Protein AF-A0A1I6D5Y3-F1 (afdb_monomer_lite)

Radius of gyration: 14.04 Å; chains: 1; bounding box: 33×27×38 Å

Organism: NCBI:txid871652

Structure (mmCIF, N/CA/C/O backbone):
data_AF-A0A1I6D5Y3-F1
#
_entry.id   AF-A0A1I6D5Y3-F1
#
loop_
_atom_site.group_PDB
_atom_site.id
_atom_site.type_symbol
_atom_site.label_atom_id
_atom_site.label_alt_id
_atom_site.label_comp_id
_atom_site.label_asym_id
_atom_site.label_entity_id
_atom_site.label_seq_id
_atom_site.pdbx_PDB_ins_code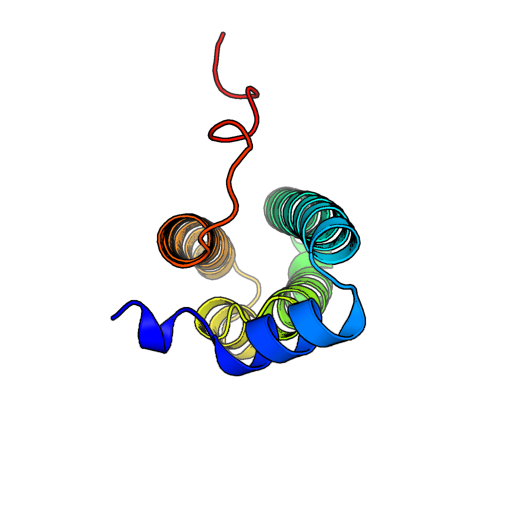
_atom_site.Cartn_x
_atom_site.Cartn_y
_atom_site.Cartn_z
_atom_site.occupancy
_atom_site.B_iso_or_equiv
_atom_site.auth_seq_id
_atom_site.auth_comp_id
_atom_site.auth_asym_id
_atom_site.auth_atom_id
_atom_site.pdbx_PDB_model_num
ATOM 1 N N . MET A 1 1 ? -7.397 -16.646 5.144 1.00 49.47 1 MET A N 1
ATOM 2 C CA . MET A 1 1 ? -6.821 -16.017 3.936 1.00 49.47 1 MET A CA 1
ATOM 3 C C . MET A 1 1 ? -6.802 -14.490 4.037 1.00 49.47 1 MET A C 1
ATOM 5 O O . MET A 1 1 ? -5.858 -13.912 3.537 1.00 49.47 1 MET A O 1
ATOM 9 N N . ALA A 1 2 ? -7.769 -13.814 4.685 1.00 55.78 2 ALA A N 1
ATOM 10 C CA . ALA A 1 2 ? -7.643 -12.368 4.957 1.00 55.78 2 ALA A CA 1
ATOM 11 C C . ALA A 1 2 ? -6.588 -12.054 6.041 1.00 55.78 2 ALA A C 1
ATOM 13 O O . ALA A 1 2 ? -5.907 -11.041 5.947 1.00 55.78 2 ALA A O 1
ATOM 14 N N . ASP A 1 3 ? -6.404 -12.963 7.006 1.00 57.94 3 ASP A N 1
ATOM 15 C CA . ASP A 1 3 ? -5.417 -12.826 8.094 1.00 57.94 3 ASP A CA 1
ATOM 16 C C . ASP A 1 3 ? -3.949 -12.866 7.624 1.00 57.94 3 ASP A C 1
ATOM 18 O O . ASP A 1 3 ? -3.052 -12.558 8.395 1.00 57.94 3 ASP A O 1
ATOM 22 N N . GLU A 1 4 ? -3.695 -13.267 6.373 1.00 71.94 4 GLU A N 1
ATOM 23 C CA . GLU A 1 4 ? -2.347 -13.317 5.777 1.00 71.94 4 GLU A CA 1
ATOM 24 C C . GLU A 1 4 ? -2.023 -12.043 4.978 1.00 71.94 4 GLU A C 1
ATOM 26 O O . GLU A 1 4 ? -0.864 -11.640 4.872 1.00 71.94 4 GLU A O 1
ATOM 31 N N . LEU A 1 5 ? -3.060 -11.392 4.437 1.00 80.06 5 LEU A N 1
ATOM 32 C CA . LEU A 1 5 ? -2.946 -10.171 3.635 1.00 80.06 5 LEU A CA 1
ATOM 33 C C . LEU A 1 5 ? -2.790 -8.916 4.497 1.00 80.06 5 LEU A C 1
ATOM 35 O O . LEU A 1 5 ? -2.201 -7.935 4.037 1.00 80.06 5 LEU A O 1
ATOM 39 N N . ILE A 1 6 ? -3.358 -8.949 5.707 1.00 87.94 6 ILE A N 1
ATOM 40 C CA . ILE A 1 6 ? -3.494 -7.787 6.577 1.00 87.94 6 ILE A CA 1
ATOM 41 C C . ILE A 1 6 ? -3.024 -8.108 7.997 1.00 87.94 6 ILE A C 1
ATOM 43 O O . ILE A 1 6 ? -3.543 -9.008 8.657 1.00 87.94 6 ILE A O 1
ATOM 47 N N . ASP A 1 7 ? -2.110 -7.286 8.497 1.00 90.81 7 ASP A N 1
ATOM 48 C CA . ASP A 1 7 ? -1.755 -7.164 9.901 1.00 90.81 7 ASP A CA 1
ATOM 49 C C . ASP A 1 7 ? -2.787 -6.288 10.631 1.00 90.81 7 ASP A C 1
ATOM 51 O O . ASP A 1 7 ? -2.682 -5.061 10.734 1.00 90.81 7 ASP A O 1
ATOM 55 N N . TRP A 1 8 ? -3.824 -6.948 11.143 1.00 88.81 8 TRP A N 1
ATOM 56 C CA . TRP A 1 8 ? -4.885 -6.304 11.914 1.00 88.81 8 TRP A CA 1
ATOM 57 C C . TRP A 1 8 ? -4.419 -5.766 13.270 1.00 88.81 8 TRP A C 1
ATOM 59 O O . TRP A 1 8 ? -5.058 -4.858 13.803 1.00 88.81 8 TRP A O 1
ATOM 69 N N . ALA A 1 9 ? -3.321 -6.290 13.826 1.00 89.56 9 ALA A N 1
ATOM 70 C CA . ALA A 1 9 ? -2.753 -5.754 15.058 1.00 89.56 9 ALA A CA 1
ATOM 71 C C . ALA A 1 9 ? -2.178 -4.358 14.799 1.00 89.56 9 ALA A C 1
ATOM 73 O O . ALA A 1 9 ? -2.492 -3.423 15.536 1.00 89.56 9 ALA A O 1
ATOM 74 N N . ARG A 1 10 ? -1.456 -4.179 13.684 1.00 90.81 10 ARG A N 1
ATOM 75 C CA . ARG A 1 10 ? -0.949 -2.863 13.277 1.00 90.81 10 ARG A CA 1
ATOM 76 C C . ARG A 1 10 ? -2.067 -1.849 13.024 1.00 90.81 10 ARG A C 1
ATOM 78 O O . ARG A 1 10 ? -1.950 -0.682 13.394 1.00 90.81 10 ARG A O 1
ATOM 85 N N . ILE A 1 11 ? -3.171 -2.289 12.424 1.00 88.88 11 ILE A N 1
ATOM 86 C CA . ILE A 1 11 ? -4.349 -1.437 12.209 1.00 88.88 11 ILE A CA 1
ATOM 87 C C . ILE A 1 11 ? -4.990 -1.020 13.537 1.00 88.88 11 ILE A C 1
ATOM 89 O O . ILE A 1 11 ? -5.406 0.131 13.681 1.00 88.88 11 ILE A O 1
ATOM 93 N N . ALA A 1 12 ? -5.067 -1.929 14.512 1.00 88.38 12 ALA A N 1
ATOM 94 C CA . ALA A 1 12 ? -5.586 -1.609 15.838 1.00 88.38 12 ALA A CA 1
ATOM 95 C C . ALA A 1 12 ? -4.716 -0.559 16.549 1.00 88.38 12 ALA A C 1
ATOM 97 O O . ALA A 1 12 ? -5.268 0.395 17.094 1.00 88.38 12 ALA A O 1
ATOM 98 N N . GLU A 1 13 ? -3.387 -0.682 16.469 1.00 90.50 13 GLU A N 1
ATOM 99 C CA . GLU A 1 13 ? -2.443 0.320 16.990 1.00 90.50 13 GLU A CA 1
ATOM 100 C C . GLU A 1 13 ? -2.656 1.689 16.335 1.00 90.50 13 GLU A C 1
ATOM 102 O O . GLU A 1 13 ? -2.812 2.689 17.030 1.00 90.50 13 GLU A O 1
ATOM 107 N N . LEU A 1 14 ? -2.747 1.745 15.000 1.00 89.12 14 LEU A N 1
ATOM 108 C CA . LEU A 1 14 ? -3.031 2.992 14.282 1.00 89.12 14 LEU A CA 1
ATOM 109 C C . LEU A 1 14 ? -4.365 3.615 14.715 1.00 89.12 14 LEU A C 1
ATOM 111 O O . LEU A 1 14 ? -4.471 4.830 14.875 1.00 89.12 14 LEU A O 1
ATOM 115 N N . ARG A 1 15 ? -5.406 2.802 14.912 1.00 89.38 15 ARG A N 1
ATOM 116 C CA . ARG A 1 15 ? -6.706 3.306 15.370 1.00 89.38 15 ARG A CA 1
ATOM 117 C C . ARG A 1 15 ? -6.639 3.846 16.800 1.00 89.38 15 ARG A C 1
ATOM 119 O O . ARG A 1 15 ? -7.329 4.816 17.104 1.00 89.38 15 ARG A O 1
ATOM 126 N N . GLU A 1 16 ? -5.823 3.246 17.662 1.00 91.12 16 GLU A N 1
ATOM 127 C CA . GLU A 1 16 ? -5.579 3.732 19.023 1.00 91.12 16 GLU A CA 1
ATOM 128 C C . GLU A 1 16 ? -4.786 5.049 19.024 1.00 91.12 16 GLU A C 1
ATOM 130 O O . GLU A 1 16 ? -5.151 5.980 19.740 1.00 91.12 16 GLU A O 1
ATOM 135 N N . GLU A 1 17 ? -3.757 5.162 18.180 1.00 91.19 17 GLU A N 1
ATOM 136 C CA . GLU A 1 17 ? -2.901 6.351 18.074 1.00 91.19 17 GLU A CA 1
ATOM 137 C C . GLU A 1 17 ? -3.653 7.587 17.558 1.00 91.19 17 GLU A C 1
ATOM 139 O O . GLU A 1 17 ? -3.460 8.694 18.068 1.00 91.19 17 GLU A O 1
ATOM 144 N N . PHE A 1 18 ? -4.510 7.414 16.548 1.00 88.75 18 PHE A N 1
ATOM 145 C CA . PHE A 1 18 ? -5.166 8.527 15.852 1.00 88.75 18 PHE A CA 1
ATOM 146 C C . PHE A 1 18 ? -6.637 8.729 16.246 1.00 88.75 18 PHE A C 1
ATOM 148 O O . PHE A 1 18 ? -7.239 9.741 15.874 1.00 88.75 18 PHE A O 1
ATOM 155 N N . GLY A 1 19 ? -7.225 7.800 17.007 1.00 88.06 19 GLY A N 1
ATOM 156 C CA . GLY A 1 19 ? -8.662 7.773 17.277 1.00 88.06 19 GLY A CA 1
ATOM 157 C C . GLY A 1 19 ? -9.487 7.504 16.013 1.00 88.06 19 GLY A C 1
ATOM 158 O O . GLY A 1 19 ? -8.966 7.422 14.907 1.00 88.06 19 GLY A O 1
ATOM 159 N N . GLU A 1 20 ? -10.804 7.360 16.153 1.00 82.12 20 GLU A N 1
ATOM 160 C CA . GLU A 1 20 ? -11.676 6.945 15.043 1.00 82.12 20 GLU A CA 1
ATOM 161 C C . GLU A 1 20 ? -11.708 7.944 13.872 1.00 82.12 20 GLU A C 1
ATOM 163 O O . GLU A 1 20 ? -11.504 7.553 12.720 1.00 82.12 20 GLU A O 1
ATOM 168 N N . ASP A 1 21 ? -11.878 9.235 14.169 1.00 81.44 21 ASP A N 1
ATOM 169 C CA . ASP A 1 21 ? -11.926 10.290 13.149 1.00 81.44 21 ASP A CA 1
ATOM 170 C C . ASP A 1 21 ? -10.562 10.487 12.467 1.00 81.44 21 ASP A C 1
ATOM 172 O O . ASP A 1 21 ? -10.479 10.603 11.244 1.00 81.44 21 ASP A O 1
ATOM 176 N N . GLY A 1 22 ? -9.475 10.480 13.248 1.00 88.25 22 GLY A N 1
ATOM 177 C CA . GLY A 1 22 ? -8.118 10.632 12.721 1.00 88.25 22 GLY A CA 1
ATOM 178 C C . GLY A 1 22 ? -7.664 9.419 11.911 1.00 88.25 22 GLY A C 1
ATOM 179 O O . GLY A 1 22 ? -6.982 9.576 10.898 1.00 88.25 22 GLY A O 1
ATOM 180 N N . PHE A 1 23 ? -8.093 8.219 12.306 1.00 88.38 23 PHE A N 1
ATOM 181 C CA . PHE A 1 23 ? -7.794 6.979 11.599 1.00 88.38 23 PHE A CA 1
ATOM 182 C C . PHE A 1 23 ? -8.401 6.958 10.190 1.00 88.38 23 PHE A C 1
ATOM 184 O O . PHE A 1 23 ? -7.719 6.612 9.229 1.00 88.38 23 PHE A O 1
ATOM 191 N N . SER A 1 24 ? -9.663 7.369 10.032 1.00 87.31 24 SER A N 1
ATOM 192 C CA . SER A 1 24 ? -10.297 7.410 8.706 1.00 87.31 24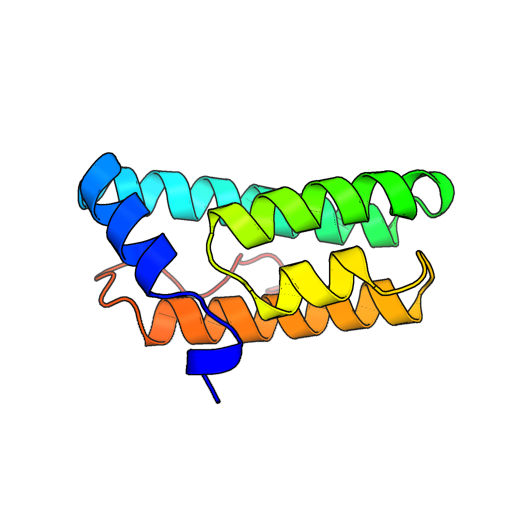 SER A CA 1
ATOM 193 C C . SER A 1 24 ? -9.564 8.360 7.752 1.00 87.31 24 SER A C 1
ATOM 195 O O . SER A 1 24 ? -9.289 8.006 6.604 1.00 87.31 24 SER A O 1
ATOM 197 N N . GLU A 1 25 ? -9.181 9.545 8.232 1.00 88.12 25 GLU A N 1
ATOM 198 C CA . GLU A 1 25 ? -8.473 10.534 7.414 1.00 88.12 25 GLU A CA 1
ATOM 199 C C . GLU A 1 25 ? -7.055 10.083 7.048 1.00 88.12 25 GLU A C 1
ATOM 201 O O . GLU A 1 25 ? -6.653 10.207 5.887 1.00 88.12 25 GLU A O 1
ATOM 206 N N . ILE A 1 26 ? -6.310 9.503 7.996 1.00 89.00 26 ILE A N 1
ATOM 207 C CA . ILE A 1 26 ? -4.949 9.036 7.715 1.00 89.00 26 ILE A CA 1
ATOM 208 C C . ILE A 1 26 ? -4.956 7.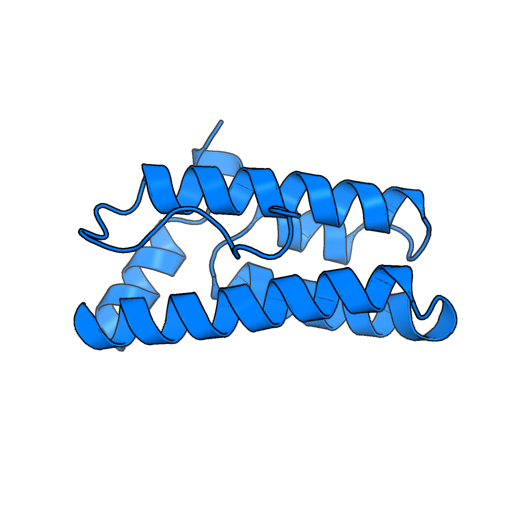843 6.752 1.00 89.00 26 ILE A C 1
ATOM 210 O O . ILE A 1 26 ? -4.156 7.806 5.819 1.00 89.00 26 ILE A O 1
ATOM 214 N N . VAL A 1 27 ? -5.909 6.915 6.901 1.00 90.25 27 VAL A N 1
ATOM 215 C CA . VAL A 1 27 ? -6.086 5.779 5.987 1.00 90.25 27 VAL A CA 1
ATOM 216 C C . VAL A 1 27 ? -6.381 6.269 4.574 1.00 90.25 27 VAL A C 1
ATOM 218 O O . VAL A 1 27 ? -5.731 5.814 3.637 1.00 90.25 27 VAL A O 1
ATOM 221 N N . LYS A 1 28 ? -7.305 7.223 4.397 1.00 88.94 28 LYS A N 1
ATOM 222 C CA . LYS A 1 28 ? -7.601 7.795 3.071 1.00 88.94 28 LYS A CA 1
ATOM 223 C C . LYS A 1 28 ? -6.357 8.399 2.422 1.00 88.94 28 LYS A C 1
ATOM 225 O O . LYS A 1 28 ? -6.112 8.143 1.245 1.00 88.94 28 LYS A O 1
ATOM 230 N N . LEU A 1 29 ? -5.569 9.171 3.176 1.00 90.06 29 LEU A N 1
ATOM 231 C CA . LEU A 1 29 ? -4.349 9.794 2.661 1.00 90.06 29 LEU A CA 1
ATOM 232 C C . LEU A 1 29 ? -3.331 8.741 2.206 1.00 90.06 29 LEU A C 1
ATOM 234 O O . LEU A 1 29 ? -2.823 8.825 1.088 1.00 90.06 29 LEU A O 1
ATOM 238 N N . PHE A 1 30 ? -3.095 7.719 3.030 1.00 89.94 30 PHE A N 1
ATOM 239 C CA . PHE A 1 30 ? -2.194 6.626 2.679 1.00 89.94 30 PHE A CA 1
ATOM 240 C C . PHE A 1 30 ? -2.687 5.820 1.470 1.00 89.94 30 PHE A C 1
ATOM 242 O O . PHE A 1 30 ? -1.871 5.466 0.624 1.00 89.94 30 PHE A O 1
ATOM 249 N N . MET A 1 31 ? -3.992 5.550 1.333 1.00 90.69 31 MET A N 1
ATOM 250 C CA . MET A 1 31 ? -4.521 4.842 0.153 1.00 90.69 31 MET A CA 1
ATOM 251 C C . MET A 1 31 ? -4.227 5.613 -1.135 1.00 90.69 31 MET A C 1
ATOM 253 O O . MET A 1 31 ? -3.743 5.026 -2.099 1.00 90.69 31 MET A O 1
ATOM 257 N N . VAL A 1 32 ? -4.457 6.930 -1.136 1.00 91.88 32 VAL A N 1
ATOM 258 C CA . VAL A 1 32 ? -4.157 7.794 -2.290 1.00 91.88 32 VAL A CA 1
ATOM 259 C C . VAL A 1 32 ? -2.663 7.786 -2.613 1.00 91.88 32 VAL A C 1
ATOM 261 O O . VAL A 1 32 ? -2.273 7.748 -3.782 1.00 91.88 32 VAL A O 1
ATOM 264 N N . GLU A 1 33 ? -1.816 7.816 -1.589 1.00 91.56 33 GLU A N 1
ATOM 265 C CA . GLU A 1 33 ? -0.365 7.794 -1.744 1.00 91.56 33 GLU A CA 1
ATOM 266 C C . GLU A 1 33 ? 0.138 6.455 -2.309 1.00 91.56 33 GLU A C 1
ATOM 268 O O . GLU A 1 33 ? 0.966 6.441 -3.223 1.00 91.56 33 GLU A O 1
ATOM 273 N N . VAL A 1 34 ? -0.405 5.332 -1.832 1.00 93.19 34 VAL A N 1
ATOM 274 C CA . VAL A 1 34 ? -0.089 3.994 -2.348 1.00 93.19 34 VAL A CA 1
ATOM 275 C C . VAL A 1 34 ? -0.559 3.842 -3.794 1.00 93.19 34 VAL A C 1
ATOM 277 O O . VAL A 1 34 ? 0.229 3.422 -4.639 1.00 93.19 34 VAL A O 1
ATOM 280 N N . GLU A 1 35 ? -1.793 4.245 -4.111 1.00 93.38 35 GLU A N 1
ATOM 281 C CA . GLU A 1 35 ? -2.316 4.229 -5.484 1.00 93.38 35 GLU A CA 1
ATOM 282 C C . GLU A 1 35 ? -1.430 5.058 -6.423 1.00 93.38 35 GLU A C 1
ATOM 284 O O . GLU A 1 35 ? -1.033 4.576 -7.483 1.00 93.38 35 GLU A O 1
ATOM 289 N N . SER A 1 36 ? -1.030 6.259 -5.996 1.00 92.50 36 SER A N 1
ATOM 290 C CA . SER A 1 36 ? -0.130 7.129 -6.762 1.00 92.50 36 SER A CA 1
ATOM 291 C C . SER A 1 36 ? 1.257 6.508 -6.961 1.00 92.50 36 SER A C 1
ATOM 293 O O . SER A 1 36 ? 1.860 6.657 -8.025 1.00 92.50 36 SER A O 1
ATOM 295 N N . GLY A 1 37 ? 1.776 5.803 -5.953 1.00 93.38 37 GLY A N 1
ATOM 296 C CA . GLY A 1 37 ? 3.052 5.097 -6.041 1.00 93.38 37 GLY A CA 1
ATOM 297 C C . GLY A 1 37 ? 3.014 3.926 -7.026 1.00 93.38 37 GLY A C 1
ATOM 298 O O . GLY A 1 37 ? 3.953 3.759 -7.804 1.00 93.38 37 GLY A O 1
ATOM 299 N N . ILE A 1 38 ? 1.921 3.157 -7.048 1.00 93.69 38 ILE A N 1
ATOM 300 C CA . ILE A 1 38 ? 1.708 2.064 -8.014 1.00 93.69 38 ILE A CA 1
ATOM 301 C C . ILE A 1 38 ? 1.617 2.624 -9.436 1.00 93.69 38 ILE A C 1
ATOM 303 O O . ILE A 1 38 ? 2.269 2.137 -10.354 1.00 93.69 38 ILE A O 1
ATOM 307 N N . ASP A 1 39 ? 0.878 3.711 -9.609 1.00 94.25 39 ASP A N 1
ATOM 308 C CA . ASP A 1 39 ? 0.757 4.420 -10.878 1.00 94.25 39 ASP A CA 1
ATOM 309 C C . ASP A 1 39 ? 2.091 4.990 -11.398 1.00 94.25 39 ASP A C 1
ATOM 311 O O . ASP A 1 39 ? 2.253 5.211 -12.603 1.00 94.25 39 ASP A O 1
ATOM 315 N N . ALA A 1 40 ? 3.050 5.255 -10.507 1.00 92.44 40 ALA A N 1
ATOM 316 C CA . ALA A 1 40 ? 4.401 5.672 -10.868 1.00 92.44 40 ALA A CA 1
ATOM 317 C C . ALA A 1 40 ? 5.284 4.487 -11.296 1.00 92.44 40 ALA A C 1
ATOM 319 O O . ALA A 1 40 ? 6.093 4.653 -12.209 1.00 92.44 40 ALA A O 1
ATOM 320 N N . LEU A 1 41 ? 5.101 3.296 -10.705 1.00 93.06 41 LEU A N 1
ATOM 321 C CA . LEU A 1 41 ? 5.819 2.077 -11.109 1.00 93.06 41 LEU A CA 1
ATOM 322 C C . LEU A 1 41 ? 5.616 1.747 -12.595 1.00 93.06 41 LEU A C 1
ATOM 324 O O . LEU A 1 41 ? 6.537 1.281 -13.268 1.00 93.06 41 LEU A O 1
ATOM 328 N N . GLU A 1 42 ? 4.417 1.999 -13.118 1.00 89.88 42 GLU A N 1
ATOM 329 C CA . GLU A 1 42 ? 4.082 1.752 -14.524 1.00 89.88 42 GLU A CA 1
ATOM 330 C C . GLU A 1 42 ? 4.717 2.764 -15.482 1.00 89.88 42 GLU A C 1
ATOM 332 O O . GLU A 1 42 ? 4.954 2.448 -16.646 1.00 89.88 42 GLU A O 1
ATOM 337 N N . ARG A 1 43 ? 4.988 3.984 -15.007 1.00 91.31 43 ARG A N 1
ATOM 338 C CA . ARG A 1 43 ? 5.427 5.105 -15.848 1.00 91.31 43 ARG A CA 1
ATOM 339 C C . ARG A 1 43 ? 6.942 5.251 -15.927 1.00 91.31 43 ARG A C 1
ATOM 341 O O . ARG A 1 43 ? 7.433 5.739 -16.941 1.00 91.31 43 ARG A O 1
ATOM 348 N N . ASP A 1 44 ? 7.662 4.864 -14.878 1.00 92.12 44 ASP A N 1
ATOM 349 C CA . ASP A 1 44 ? 9.102 5.092 -14.756 1.00 92.12 44 ASP A CA 1
ATOM 350 C C . ASP A 1 44 ? 9.833 3.815 -14.331 1.00 92.12 44 ASP A C 1
ATOM 352 O O . ASP A 1 44 ? 9.883 3.470 -13.151 1.00 92.12 44 ASP A O 1
ATOM 356 N N . VAL A 1 45 ? 10.408 3.119 -15.318 1.00 91.50 45 VAL A N 1
ATOM 357 C CA . VAL A 1 45 ? 11.143 1.860 -15.127 1.00 91.50 45 VAL A CA 1
ATOM 358 C C . VAL A 1 45 ? 12.418 2.066 -14.305 1.00 91.50 45 VAL A C 1
ATOM 360 O O . VAL A 1 45 ? 12.766 1.211 -13.493 1.00 91.50 45 VAL A O 1
ATOM 363 N N . GLU A 1 46 ? 13.103 3.198 -14.479 1.00 91.12 46 GLU A N 1
ATOM 364 C CA . GLU A 1 46 ? 14.380 3.476 -13.811 1.00 91.12 46 GLU A CA 1
ATOM 365 C C . GLU A 1 46 ? 14.174 3.748 -12.315 1.00 91.12 46 GLU A C 1
ATOM 367 O O . GLU A 1 46 ? 15.001 3.354 -11.490 1.00 91.12 46 GLU A O 1
ATOM 372 N N . ALA A 1 47 ? 13.034 4.341 -11.948 1.00 91.44 47 ALA A N 1
ATOM 373 C CA . ALA A 1 47 ? 12.671 4.609 -10.558 1.00 91.44 47 ALA A CA 1
ATOM 374 C C . ALA A 1 47 ? 11.986 3.431 -9.839 1.00 91.44 47 ALA A C 1
ATOM 376 O O . ALA A 1 47 ? 11.704 3.535 -8.642 1.00 91.44 47 ALA A O 1
ATOM 377 N N . ARG A 1 48 ? 11.707 2.302 -10.511 1.00 94.25 48 ARG A N 1
ATOM 378 C CA . ARG A 1 48 ? 10.915 1.200 -9.925 1.00 94.25 48 ARG A CA 1
ATOM 379 C C . ARG A 1 48 ? 11.471 0.668 -8.615 1.00 94.25 48 ARG A C 1
ATOM 381 O O . ARG A 1 48 ? 10.705 0.471 -7.682 1.00 94.25 48 ARG A O 1
ATOM 388 N N . ALA A 1 49 ? 12.784 0.476 -8.515 1.00 93.25 49 ALA A N 1
ATOM 389 C CA . ALA A 1 49 ? 13.399 -0.039 -7.292 1.00 93.25 49 ALA A CA 1
ATOM 390 C C . ALA A 1 49 ? 13.164 0.893 -6.087 1.00 93.25 49 ALA A C 1
ATOM 392 O O . ALA A 1 49 ? 12.785 0.443 -5.006 1.00 93.25 49 ALA A O 1
ATOM 393 N N . GLU A 1 50 ? 13.332 2.204 -6.282 1.00 93.81 50 GLU A N 1
ATOM 394 C CA . GLU A 1 50 ? 13.054 3.209 -5.250 1.00 93.81 50 GLU A CA 1
ATOM 395 C C . GLU A 1 50 ? 11.560 3.243 -4.901 1.00 93.81 50 GLU A C 1
ATOM 397 O O . GLU A 1 50 ? 11.183 3.299 -3.729 1.00 93.81 50 GLU A O 1
ATOM 402 N N . ARG A 1 51 ? 10.692 3.154 -5.913 1.00 95.12 51 ARG A N 1
ATOM 403 C CA . ARG A 1 51 ? 9.238 3.165 -5.724 1.00 95.12 51 ARG A CA 1
ATOM 404 C C . ARG A 1 51 ? 8.729 1.921 -5.005 1.00 95.12 51 ARG A C 1
ATOM 406 O O . ARG A 1 51 ? 7.881 2.063 -4.129 1.00 95.12 51 ARG A O 1
ATOM 413 N N . LEU A 1 52 ? 9.272 0.738 -5.288 1.00 95.44 52 LEU A N 1
ATOM 414 C CA . LEU A 1 52 ? 8.972 -0.485 -4.538 1.00 95.44 52 LEU A CA 1
ATOM 415 C C . LEU A 1 52 ? 9.393 -0.349 -3.072 1.00 95.44 52 LEU A C 1
ATOM 417 O O . LEU A 1 52 ? 8.617 -0.683 -2.179 1.00 95.44 52 LEU A O 1
ATOM 421 N N . HIS A 1 53 ? 10.567 0.229 -2.799 1.00 94.50 53 HIS A N 1
ATOM 422 C CA . HIS A 1 53 ? 11.004 0.486 -1.426 1.00 94.50 53 HIS A CA 1
ATOM 423 C C . HIS A 1 53 ? 10.054 1.432 -0.676 1.00 94.50 53 HIS A C 1
ATOM 425 O O . HIS A 1 53 ? 9.692 1.177 0.474 1.00 94.50 53 HIS A O 1
ATOM 431 N N . PHE A 1 54 ? 9.616 2.504 -1.334 1.00 93.75 54 PHE A N 1
ATOM 432 C CA . PHE A 1 54 ? 8.619 3.420 -0.789 1.00 93.75 54 PHE A CA 1
ATOM 433 C C . PHE A 1 54 ? 7.289 2.707 -0.495 1.00 93.75 54 PHE A C 1
ATOM 435 O O . PHE A 1 54 ? 6.782 2.773 0.625 1.00 93.75 54 PHE A O 1
ATOM 442 N N . LEU A 1 55 ? 6.764 1.958 -1.469 1.00 95.50 55 LEU A N 1
ATOM 443 C CA . LEU A 1 55 ? 5.504 1.223 -1.343 1.00 95.50 55 LEU A CA 1
ATOM 444 C C . LEU A 1 55 ? 5.557 0.149 -0.257 1.00 95.50 55 LEU A C 1
ATOM 446 O O . LEU A 1 55 ? 4.564 -0.054 0.436 1.00 95.50 55 LEU A O 1
ATOM 450 N N . LYS A 1 56 ? 6.710 -0.498 -0.054 1.00 94.44 56 LYS A N 1
ATOM 451 C CA . LYS A 1 56 ? 6.935 -1.398 1.083 1.00 94.44 56 LYS A CA 1
ATOM 452 C C . LYS A 1 56 ? 6.702 -0.677 2.410 1.00 94.44 56 LYS A C 1
ATOM 454 O O . LYS A 1 56 ? 6.011 -1.208 3.275 1.00 94.44 56 LYS A O 1
ATOM 459 N N . GLY A 1 57 ? 7.277 0.514 2.579 1.00 92.62 57 GLY A N 1
ATOM 460 C CA . GLY A 1 57 ? 7.109 1.314 3.794 1.00 92.62 57 GLY A CA 1
ATOM 461 C C . GLY A 1 57 ? 5.648 1.688 4.041 1.00 92.62 57 GLY A C 1
ATOM 462 O O . GLY A 1 57 ? 5.133 1.476 5.139 1.00 92.62 57 GLY A O 1
ATOM 463 N N . SER A 1 58 ? 4.957 2.164 3.005 1.00 92.38 58 SER A N 1
ATOM 464 C CA . SER A 1 58 ? 3.533 2.512 3.086 1.00 92.38 58 SER A CA 1
ATOM 465 C C . SER A 1 58 ? 2.655 1.295 3.394 1.00 92.38 58 SER A C 1
ATOM 467 O O . SER A 1 58 ? 1.768 1.377 4.242 1.00 92.38 58 SER A O 1
ATOM 469 N N . ALA A 1 59 ? 2.941 0.147 2.771 1.00 92.75 59 ALA A N 1
ATOM 470 C CA . ALA A 1 59 ? 2.236 -1.105 3.021 1.00 92.75 59 ALA A CA 1
ATOM 471 C C . ALA A 1 59 ? 2.410 -1.580 4.471 1.00 92.75 59 ALA A C 1
ATOM 473 O O . ALA A 1 59 ? 1.422 -1.897 5.124 1.00 92.75 59 ALA A O 1
ATOM 474 N N . LEU A 1 60 ? 3.634 -1.569 5.011 1.00 91.88 60 LEU A N 1
ATOM 475 C CA . LEU A 1 60 ? 3.884 -1.926 6.414 1.00 91.88 60 LEU A CA 1
ATOM 476 C C . LEU A 1 60 ? 3.154 -0.994 7.383 1.00 91.88 60 LEU A C 1
ATOM 478 O O . LEU A 1 60 ? 2.579 -1.465 8.360 1.00 91.88 60 LEU A O 1
ATOM 482 N N . ASN A 1 61 ? 3.135 0.311 7.100 1.00 89.69 61 ASN A N 1
ATOM 483 C CA . ASN A 1 61 ? 2.436 1.270 7.949 1.00 89.69 61 ASN A CA 1
ATOM 484 C C . ASN A 1 61 ? 0.933 0.984 8.008 1.00 89.69 61 ASN A C 1
ATOM 486 O O . ASN A 1 61 ? 0.385 0.973 9.103 1.00 89.69 61 ASN A O 1
ATOM 490 N N . LEU A 1 62 ? 0.297 0.696 6.868 1.00 88.94 62 LEU A N 1
ATOM 491 C CA . LEU A 1 62 ? -1.127 0.348 6.774 1.00 88.94 62 LEU A CA 1
ATOM 492 C C . LEU A 1 62 ? -1.473 -1.073 7.250 1.00 88.94 62 LEU A C 1
ATOM 494 O O . LEU A 1 62 ? -2.650 -1.417 7.335 1.00 88.94 62 LEU A O 1
ATOM 498 N N . GLY A 1 63 ? -0.468 -1.907 7.518 1.00 91.25 63 GLY A N 1
ATOM 499 C CA . GLY A 1 63 ? -0.652 -3.320 7.835 1.00 91.25 63 GLY A CA 1
ATOM 500 C C . GLY A 1 63 ? -0.891 -4.207 6.609 1.00 91.25 63 GLY A C 1
ATOM 501 O O . GLY A 1 63 ? -1.360 -5.322 6.756 1.00 91.25 63 GLY A O 1
ATOM 502 N N . PHE A 1 64 ? -0.580 -3.777 5.387 1.00 93.69 64 PHE A N 1
ATOM 503 C CA . PHE A 1 64 ? -0.704 -4.596 4.170 1.00 93.69 64 PHE A CA 1
ATOM 504 C C . PHE A 1 64 ? 0.496 -5.546 4.026 1.00 93.69 64 PHE A C 1
ATOM 506 O O . PHE A 1 64 ? 1.345 -5.388 3.144 1.00 93.69 64 PHE A O 1
ATOM 513 N N . SER A 1 65 ? 0.579 -6.532 4.921 1.00 91.25 65 SER A N 1
ATOM 514 C CA . SER A 1 65 ? 1.713 -7.452 5.078 1.00 91.25 65 SER A CA 1
ATOM 515 C C . SER A 1 65 ? 2.103 -8.160 3.780 1.00 91.25 65 SER A C 1
ATOM 517 O O . SER A 1 65 ? 3.282 -8.189 3.434 1.00 91.25 65 SER A O 1
ATOM 519 N N . ALA A 1 66 ? 1.135 -8.674 3.018 1.00 90.50 66 ALA A N 1
ATOM 520 C CA . ALA A 1 66 ? 1.424 -9.374 1.764 1.00 90.50 66 ALA A CA 1
ATOM 521 C C . ALA A 1 66 ? 2.031 -8.450 0.696 1.00 90.50 66 ALA A C 1
ATOM 523 O O . ALA A 1 66 ? 2.978 -8.824 0.006 1.00 90.50 66 ALA A O 1
ATOM 524 N N . MET A 1 67 ? 1.535 -7.213 0.599 1.00 93.69 67 MET A N 1
ATOM 525 C CA . MET A 1 67 ? 2.090 -6.219 -0.321 1.00 93.69 67 MET A CA 1
ATOM 526 C C . MET A 1 67 ? 3.519 -5.833 0.077 1.00 93.69 67 MET A C 1
ATOM 528 O O . MET A 1 67 ? 4.383 -5.698 -0.785 1.00 93.69 67 MET A O 1
ATOM 532 N N . ALA A 1 68 ? 3.791 -5.699 1.376 1.00 93.69 68 ALA A N 1
ATOM 533 C CA . ALA A 1 68 ? 5.130 -5.392 1.867 1.00 93.69 68 ALA A CA 1
ATOM 534 C C . ALA A 1 68 ? 6.164 -6.479 1.524 1.00 93.69 68 ALA A C 1
ATOM 536 O O . ALA A 1 68 ? 7.321 -6.143 1.262 1.00 93.69 68 ALA A O 1
ATOM 537 N N . VAL A 1 69 ? 5.755 -7.753 1.516 1.00 92.31 69 VAL A N 1
ATOM 538 C CA . VAL A 1 69 ? 6.601 -8.889 1.110 1.00 92.31 69 VAL A CA 1
ATOM 539 C C . VAL A 1 69 ? 6.932 -8.808 -0.378 1.00 92.31 69 VAL A C 1
ATOM 541 O O . VAL A 1 69 ? 8.106 -8.812 -0.737 1.00 92.31 69 VAL A O 1
ATOM 544 N N . ILE A 1 70 ? 5.924 -8.628 -1.236 1.00 92.12 70 ILE A N 1
ATOM 545 C CA . ILE A 1 70 ? 6.125 -8.519 -2.692 1.00 92.12 70 ILE A CA 1
ATOM 546 C C . ILE A 1 70 ? 7.051 -7.344 -3.032 1.00 92.12 70 ILE A C 1
ATOM 548 O O . ILE A 1 70 ? 8.008 -7.502 -3.783 1.00 92.12 70 ILE A O 1
ATOM 552 N N . CYS A 1 71 ? 6.840 -6.176 -2.416 1.00 93.19 71 CYS A N 1
ATOM 553 C CA . CYS A 1 71 ? 7.704 -5.009 -2.615 1.00 93.19 71 CYS A CA 1
ATOM 554 C C . CYS A 1 71 ? 9.148 -5.194 -2.091 1.00 93.19 71 CYS A C 1
ATOM 556 O O . CYS A 1 71 ? 9.994 -4.334 -2.334 1.00 93.19 71 CYS A O 1
ATOM 558 N N . CYS A 1 72 ? 9.426 -6.246 -1.314 1.00 89.62 72 CYS A N 1
ATOM 559 C CA . CYS A 1 72 ? 10.740 -6.537 -0.737 1.00 89.62 72 CYS A CA 1
ATOM 560 C C . CYS A 1 72 ? 11.520 -7.584 -1.536 1.00 89.62 72 CYS A C 1
ATOM 562 O O . CYS A 1 72 ? 12.725 -7.420 -1.724 1.00 89.62 72 CYS A O 1
ATOM 564 N N . ASP A 1 73 ? 10.841 -8.652 -1.949 1.00 83.69 73 ASP A N 1
ATOM 565 C CA . ASP A 1 73 ? 11.495 -9.885 -2.391 1.00 83.69 73 ASP A CA 1
ATOM 566 C C . ASP A 1 73 ? 11.599 -9.996 -3.918 1.00 83.69 73 ASP A C 1
ATOM 568 O O . ASP A 1 73 ? 12.434 -10.749 -4.421 1.00 83.69 73 ASP A O 1
ATOM 572 N N . GLU A 1 74 ? 10.806 -9.212 -4.653 1.00 84.62 74 GLU A N 1
ATOM 573 C CA . GLU A 1 74 ? 10.707 -9.304 -6.108 1.00 84.62 74 GLU A CA 1
ATOM 574 C C . GLU A 1 74 ? 11.567 -8.272 -6.860 1.00 84.62 74 GLU A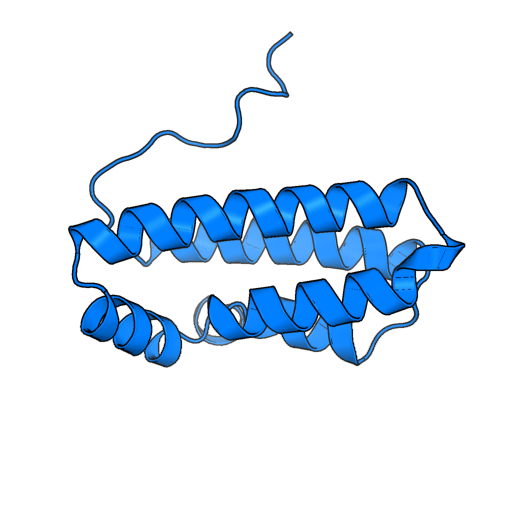 C 1
ATOM 576 O O . GLU A 1 74 ? 11.903 -7.189 -6.366 1.00 84.62 74 GLU A O 1
ATOM 581 N N . ALA A 1 75 ? 11.931 -8.607 -8.100 1.00 90.25 75 ALA A N 1
ATOM 582 C CA . ALA A 1 75 ? 12.700 -7.727 -8.977 1.00 90.25 75 ALA A CA 1
ATOM 583 C C . ALA A 1 75 ? 11.846 -6.545 -9.486 1.00 90.25 75 ALA A C 1
ATOM 585 O O . ALA A 1 75 ? 10.646 -6.695 -9.669 1.00 90.25 75 ALA A O 1
ATOM 586 N N . PRO A 1 76 ? 12.419 -5.363 -9.781 1.00 91.69 76 PRO A N 1
ATOM 587 C CA . PRO A 1 76 ? 11.672 -4.193 -10.264 1.00 91.69 76 PRO A CA 1
ATOM 588 C C . PRO A 1 76 ? 11.250 -4.292 -11.748 1.00 91.69 76 PRO A C 1
ATOM 590 O O . PRO A 1 76 ? 11.463 -3.367 -12.534 1.00 91.69 76 PRO A O 1
ATOM 593 N N . ASP A 1 77 ? 10.673 -5.417 -12.154 1.00 94.25 77 ASP A N 1
ATOM 594 C CA . ASP A 1 77 ? 10.216 -5.696 -13.514 1.00 94.25 77 ASP A CA 1
ATOM 595 C C . ASP A 1 77 ? 8.692 -5.558 -13.666 1.00 94.25 77 ASP A C 1
ATOM 597 O O . ASP A 1 77 ? 7.978 -5.189 -12.735 1.00 94.25 77 ASP A O 1
ATOM 601 N N . ASP A 1 78 ? 8.195 -5.777 -14.883 1.00 93.56 78 ASP A N 1
ATOM 602 C CA . ASP A 1 78 ? 6.771 -5.627 -15.200 1.00 93.56 78 ASP A CA 1
ATOM 603 C C . ASP A 1 78 ? 5.884 -6.650 -14.470 1.00 93.56 78 ASP A C 1
ATOM 605 O O . ASP A 1 78 ? 4.731 -6.342 -14.162 1.00 93.56 78 ASP A O 1
ATOM 609 N N . GLU A 1 79 ? 6.409 -7.845 -14.179 1.00 94.25 79 GLU A N 1
ATOM 610 C CA . GLU A 1 79 ? 5.673 -8.903 -13.479 1.00 94.25 79 GLU A CA 1
ATOM 611 C C . GLU A 1 79 ? 5.409 -8.487 -12.032 1.00 94.25 79 GLU A C 1
ATOM 613 O O . GLU A 1 79 ? 4.266 -8.519 -11.571 1.00 94.25 79 GLU A O 1
ATOM 618 N N . THR A 1 80 ? 6.428 -7.956 -11.361 1.00 94.06 80 THR A N 1
ATOM 619 C CA . THR A 1 80 ? 6.294 -7.395 -10.016 1.00 94.06 80 THR A CA 1
ATOM 620 C C . THR A 1 80 ? 5.337 -6.218 -9.976 1.00 94.06 80 THR A C 1
ATOM 622 O O . THR A 1 80 ? 4.525 -6.123 -9.060 1.00 94.06 80 THR A O 1
ATOM 625 N N . VAL A 1 81 ? 5.376 -5.318 -10.965 1.00 94.12 81 VAL A N 1
ATOM 626 C CA . VAL A 1 81 ? 4.438 -4.183 -11.012 1.00 94.12 81 VAL A CA 1
ATOM 627 C C . VAL A 1 81 ? 2.988 -4.669 -11.110 1.00 94.12 81 VAL A C 1
ATOM 629 O O . VAL A 1 81 ? 2.126 -4.175 -10.377 1.00 94.12 81 VAL A O 1
ATOM 632 N N . ALA A 1 82 ? 2.717 -5.663 -11.959 1.00 94.62 82 ALA A N 1
ATOM 633 C CA . ALA A 1 82 ? 1.389 -6.260 -12.071 1.00 94.62 82 ALA A CA 1
ATOM 634 C C . ALA A 1 82 ? 0.954 -6.934 -10.758 1.00 94.62 82 ALA A C 1
ATOM 636 O O . ALA A 1 82 ? -0.165 -6.705 -10.289 1.00 94.62 82 ALA A O 1
ATOM 637 N N . LEU A 1 83 ? 1.854 -7.693 -10.127 1.00 94.81 83 LEU A N 1
ATOM 638 C CA . LEU A 1 83 ? 1.593 -8.380 -8.865 1.00 94.81 83 LEU A CA 1
ATOM 639 C C . LEU A 1 83 ? 1.326 -7.399 -7.713 1.00 94.81 83 LEU A C 1
ATOM 641 O O . LEU A 1 83 ? 0.391 -7.592 -6.936 1.00 94.81 83 LEU A O 1
ATOM 645 N N . VAL A 1 84 ? 2.092 -6.307 -7.628 1.00 95.00 84 VAL A N 1
ATOM 646 C CA . VAL A 1 84 ? 1.884 -5.230 -6.648 1.00 95.00 84 VAL A CA 1
ATOM 647 C C . VAL A 1 84 ? 0.498 -4.598 -6.813 1.00 95.00 84 VAL A C 1
ATOM 649 O O . VAL A 1 84 ? -0.191 -4.349 -5.821 1.00 95.00 84 VAL A O 1
ATOM 652 N N . ARG A 1 85 ? 0.050 -4.366 -8.053 1.00 95.06 85 ARG A N 1
ATOM 653 C CA . ARG A 1 85 ? -1.289 -3.822 -8.325 1.00 95.06 85 ARG A CA 1
ATOM 654 C C . ARG A 1 85 ? -2.393 -4.793 -7.890 1.00 95.06 85 ARG A C 1
ATOM 656 O O . ARG A 1 85 ? -3.378 -4.363 -7.287 1.00 95.06 85 ARG A O 1
ATOM 663 N N . GLU A 1 86 ? -2.230 -6.085 -8.163 1.00 95.06 86 GLU A N 1
ATOM 664 C CA . GLU A 1 86 ? -3.196 -7.126 -7.789 1.00 95.06 86 GLU A CA 1
ATOM 665 C C . GLU A 1 86 ? -3.296 -7.313 -6.269 1.00 95.06 86 GLU A C 1
ATOM 667 O O . GLU A 1 86 ? -4.400 -7.315 -5.705 1.00 95.06 86 GLU A O 1
ATOM 672 N N . VAL A 1 87 ? -2.154 -7.428 -5.583 1.00 94.44 87 VAL A N 1
ATOM 673 C CA . VAL A 1 87 ? -2.141 -7.607 -4.128 1.00 94.44 87 VAL A CA 1
ATOM 674 C C . VAL A 1 87 ? -2.673 -6.365 -3.422 1.00 94.44 87 VAL A C 1
ATOM 676 O O . VAL A 1 87 ? -3.409 -6.498 -2.449 1.00 94.44 87 VAL A O 1
ATOM 679 N N . PHE A 1 88 ? -2.379 -5.160 -3.923 1.00 94.44 88 PHE A N 1
ATOM 680 C CA . PHE A 1 88 ? -2.926 -3.932 -3.355 1.00 94.44 88 PHE A CA 1
ATOM 681 C C . PHE A 1 88 ? -4.455 -3.911 -3.436 1.00 94.44 88 PHE A C 1
ATOM 683 O O . PHE A 1 88 ? -5.111 -3.650 -2.428 1.00 94.44 88 PHE A O 1
ATOM 690 N N . ALA A 1 89 ? -5.034 -4.238 -4.598 1.00 93.25 89 ALA A N 1
ATOM 691 C CA . ALA A 1 89 ? -6.486 -4.300 -4.758 1.00 93.25 89 ALA A CA 1
ATOM 692 C C . ALA A 1 89 ? -7.118 -5.308 -3.782 1.00 93.25 89 ALA A C 1
ATOM 694 O O . ALA A 1 89 ? -8.088 -4.984 -3.096 1.00 93.25 89 ALA A O 1
ATOM 695 N N . SER A 1 90 ? -6.514 -6.492 -3.653 1.00 92.19 90 SER A N 1
ATOM 696 C CA . SER A 1 90 ? -6.979 -7.543 -2.740 1.00 92.19 90 SER A CA 1
ATOM 697 C C . SER A 1 90 ? -6.887 -7.131 -1.266 1.00 92.19 90 SER A C 1
ATOM 699 O O . SER A 1 90 ? -7.837 -7.330 -0.505 1.00 92.19 90 SER A O 1
ATOM 701 N N . SER A 1 91 ? -5.768 -6.525 -0.857 1.00 91.50 91 SER A N 1
ATOM 702 C CA . SER A 1 91 ? -5.555 -6.023 0.506 1.00 91.50 91 SER A CA 1
ATOM 703 C C . SER A 1 91 ? -6.505 -4.876 0.841 1.00 91.50 91 SER A C 1
ATOM 705 O O . SER A 1 91 ? -7.075 -4.854 1.927 1.00 91.50 91 SER A O 1
ATOM 707 N N . ARG A 1 92 ? -6.752 -3.958 -0.099 1.00 91.50 92 ARG A N 1
ATOM 708 C CA . ARG A 1 92 ? -7.702 -2.853 0.072 1.00 91.50 92 ARG A CA 1
ATOM 709 C C . ARG A 1 92 ? -9.130 -3.360 0.276 1.00 91.50 92 ARG A C 1
ATOM 711 O O . ARG A 1 92 ? -9.817 -2.916 1.195 1.00 91.50 92 ARG A O 1
ATOM 718 N N . ASP A 1 93 ? -9.572 -4.305 -0.545 1.00 90.75 93 ASP A N 1
ATOM 719 C CA . ASP A 1 93 ? -10.918 -4.871 -0.437 1.00 90.75 93 ASP A CA 1
ATOM 720 C C . ASP A 1 93 ? -11.089 -5.653 0.876 1.00 90.75 93 ASP A C 1
ATOM 722 O O . ASP A 1 93 ? -12.117 -5.539 1.550 1.00 90.75 93 ASP A O 1
ATOM 726 N N . ALA A 1 94 ? -10.065 -6.408 1.286 1.00 89.00 94 ALA A N 1
ATOM 727 C CA . ALA A 1 94 ? -10.051 -7.086 2.578 1.00 89.00 94 ALA A CA 1
ATOM 728 C C . ALA A 1 94 ? -10.056 -6.091 3.755 1.00 89.00 94 ALA A C 1
ATOM 730 O O . ALA A 1 94 ? -10.779 -6.314 4.728 1.00 89.00 94 ALA A O 1
ATOM 731 N N . PHE A 1 95 ? -9.327 -4.976 3.642 1.00 89.56 95 PHE A N 1
ATOM 732 C CA . PHE A 1 95 ? -9.268 -3.921 4.651 1.00 89.56 95 PHE A CA 1
ATOM 733 C C . PHE A 1 95 ? -10.645 -3.301 4.875 1.00 89.56 95 PHE A C 1
ATOM 735 O O . PHE A 1 95 ? -11.145 -3.310 5.996 1.00 89.56 95 PHE A O 1
ATOM 742 N N . PHE A 1 96 ? -11.312 -2.845 3.812 1.00 86.50 96 PHE A N 1
ATOM 743 C CA . PHE A 1 96 ? -12.633 -2.219 3.932 1.00 86.50 96 PHE A CA 1
ATOM 744 C C . PHE A 1 96 ? -13.747 -3.198 4.302 1.00 86.50 96 PHE A C 1
ATOM 746 O O . PHE A 1 96 ? -14.765 -2.786 4.848 1.00 86.50 96 PHE A O 1
ATOM 753 N N . LYS A 1 97 ? -13.573 -4.496 4.034 1.00 85.56 97 LYS A N 1
ATOM 754 C CA . LYS A 1 97 ? -14.506 -5.524 4.503 1.00 85.56 97 LYS A CA 1
ATOM 755 C C . LYS A 1 97 ? -14.340 -5.832 5.995 1.00 85.56 97 LYS A C 1
ATOM 757 O O . LYS A 1 97 ? -15.321 -6.188 6.642 1.00 85.56 97 LYS A O 1
ATOM 762 N N . GLY A 1 98 ? -13.109 -5.786 6.508 1.00 80.25 98 GLY A N 1
ATOM 763 C CA . GLY A 1 98 ? -12.788 -6.148 7.892 1.00 80.25 98 GLY A CA 1
ATOM 764 C C . GLY A 1 98 ? -12.809 -4.973 8.870 1.00 80.25 98 GLY A C 1
ATOM 765 O O . GLY A 1 98 ? -13.109 -5.168 10.046 1.00 80.25 98 GLY A O 1
ATOM 766 N N . CYS A 1 99 ? -12.549 -3.752 8.406 1.00 74.06 99 CYS A N 1
ATOM 767 C CA . CYS A 1 99 ? -12.783 -2.561 9.201 1.00 74.06 99 CYS A CA 1
ATOM 768 C C . CYS A 1 99 ? -14.258 -2.159 9.107 1.00 74.06 99 CYS A C 1
ATOM 770 O O . CYS A 1 99 ? -14.753 -1.823 8.035 1.00 74.06 99 CYS A O 1
ATOM 772 N N . ASP A 1 100 ? -14.933 -2.098 10.253 1.00 62.81 100 ASP A N 1
ATOM 773 C CA . ASP A 1 100 ? -16.265 -1.505 10.417 1.00 62.81 100 ASP A CA 1
ATOM 774 C C . ASP A 1 100 ? -16.178 0.040 10.307 1.00 62.81 100 ASP A C 1
ATOM 776 O O . ASP A 1 100 ? -16.607 0.782 11.189 1.00 62.81 100 ASP A O 1
ATOM 780 N N . VAL A 1 101 ? -15.517 0.555 9.258 1.00 54.56 101 VAL A N 1
ATOM 781 C CA . VAL A 1 101 ? -15.490 1.989 8.951 1.00 54.56 101 VAL A CA 1
ATOM 782 C C . VAL A 1 101 ? -16.837 2.307 8.320 1.00 54.56 101 VAL A C 1
ATOM 784 O O . VAL A 1 101 ? -17.050 2.133 7.119 1.00 54.56 101 VAL A O 1
ATOM 787 N N . ALA A 1 102 ? -17.794 2.724 9.144 1.00 42.41 102 ALA A N 1
ATOM 788 C CA . ALA A 1 102 ? -19.066 3.233 8.664 1.00 42.41 102 ALA A CA 1
ATOM 789 C C . ALA A 1 102 ? -18.824 4.514 7.839 1.00 42.41 102 ALA A C 1
ATOM 791 O O . ALA A 1 102 ? -18.763 5.616 8.373 1.00 42.41 102 ALA A O 1
ATOM 792 N N . GLY A 1 103 ? -18.692 4.348 6.520 1.00 49.34 103 GLY A N 1
ATOM 793 C CA . GLY A 1 103 ? -18.643 5.420 5.527 1.00 49.34 103 GLY A CA 1
ATOM 794 C C . GLY A 1 103 ? -17.255 5.656 4.932 1.00 49.34 103 GLY A C 1
ATOM 795 O O . GLY A 1 103 ? -16.413 6.310 5.530 1.00 49.34 103 GLY A O 1
ATOM 796 N N . THR A 1 104 ? -17.031 5.212 3.695 1.00 40.88 104 THR A N 1
ATOM 797 C CA . THR A 1 104 ? -17.229 6.054 2.503 1.00 40.88 104 THR A CA 1
ATOM 798 C C . THR A 1 104 ? -17.083 5.219 1.232 1.00 40.88 104 THR A C 1
ATOM 800 O O . THR A 1 104 ? -16.554 4.115 1.250 1.00 40.88 104 THR A O 1
ATOM 803 N N . ASP A 1 105 ? -17.657 5.772 0.173 1.00 43.97 105 ASP A N 1
ATOM 804 C CA . ASP A 1 105 ? -17.871 5.255 -1.170 1.00 43.97 105 ASP A CA 1
ATOM 805 C C . ASP A 1 105 ? -16.766 4.364 -1.757 1.00 43.97 105 ASP A C 1
ATOM 807 O O . ASP A 1 105 ? -15.566 4.581 -1.592 1.00 43.97 105 ASP A O 1
ATOM 811 N N . SER A 1 106 ? -17.227 3.366 -2.501 1.00 43.41 106 SER A N 1
ATOM 812 C CA . SER A 1 106 ? -16.421 2.408 -3.242 1.00 43.41 106 SER A CA 1
ATOM 813 C C . SER A 1 106 ? -15.587 3.121 -4.312 1.00 43.41 106 SER A C 1
ATOM 815 O O . SER A 1 106 ? -16.157 3.681 -5.241 1.00 43.41 106 SER A O 1
ATOM 817 N N . ALA A 1 107 ? -14.260 2.996 -4.215 1.00 41.69 107 ALA A N 1
ATOM 818 C CA . ALA A 1 107 ? -13.266 3.238 -5.266 1.00 41.69 107 ALA A CA 1
A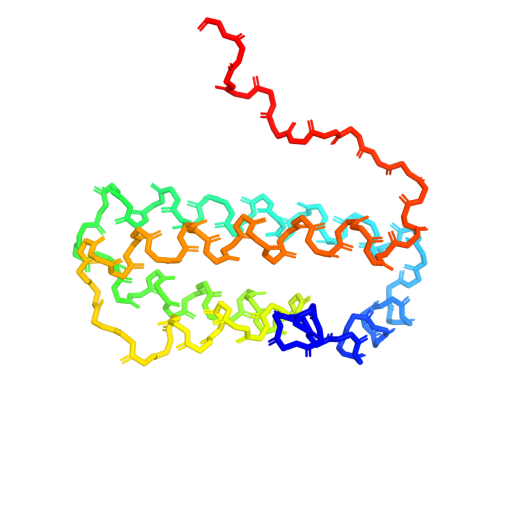TOM 819 C C . ALA A 1 107 ? -13.149 4.676 -5.840 1.00 41.69 107 ALA A C 1
ATOM 821 O O . ALA A 1 107 ? -14.128 5.412 -5.969 1.00 41.69 107 ALA A O 1
ATOM 822 N N . PRO A 1 108 ? -11.944 5.099 -6.274 1.00 34.72 108 PRO A N 1
ATOM 823 C CA . PRO A 1 108 ? -11.808 6.309 -7.074 1.00 34.72 108 PRO A CA 1
ATOM 824 C C . PRO A 1 108 ? -12.622 6.179 -8.372 1.00 34.72 108 PRO A C 1
ATOM 826 O O . PRO A 1 108 ? -12.478 5.232 -9.146 1.00 34.72 108 PRO A O 1
ATOM 829 N N . ALA A 1 109 ? -13.482 7.167 -8.623 1.00 39.78 109 ALA A N 1
ATOM 830 C CA . ALA A 1 109 ? -14.346 7.287 -9.797 1.00 39.78 109 ALA A CA 1
ATOM 831 C C . ALA A 1 109 ? -13.585 7.618 -11.103 1.00 39.78 109 ALA A C 1
ATOM 833 O O . ALA A 1 109 ? -14.118 8.295 -11.980 1.00 39.78 109 ALA A O 1
ATOM 834 N N . SER A 1 110 ? -12.346 7.150 -11.264 1.00 41.00 110 SER A N 1
ATOM 835 C CA . SER A 1 110 ? -11.527 7.354 -12.466 1.00 41.00 110 SER A CA 1
ATOM 836 C C . SER A 1 110 ? -11.777 6.318 -13.574 1.00 41.00 110 SER A C 1
ATOM 838 O O . SER A 1 110 ? -11.114 6.368 -14.604 1.00 41.00 110 SER A O 1
ATOM 840 N N . PHE A 1 111 ? -12.767 5.427 -13.425 1.00 40.78 111 PHE A N 1
ATOM 841 C CA . PHE A 1 111 ? -13.127 4.419 -14.439 1.00 40.78 111 PHE A CA 1
ATOM 842 C C . PHE A 1 111 ? -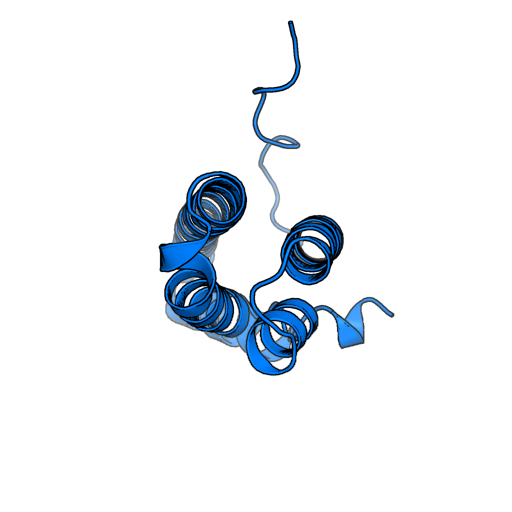14.589 4.478 -14.920 1.00 40.78 111 PHE A C 1
ATOM 844 O O . PHE A 1 111 ? -15.131 3.498 -15.429 1.00 40.78 111 PHE A O 1
ATOM 851 N N . ARG A 1 112 ? -15.264 5.624 -14.762 1.00 40.56 112 ARG A N 1
ATOM 852 C CA . ARG A 1 112 ? -16.579 5.871 -15.377 1.00 40.56 112 ARG A CA 1
ATOM 853 C C . ARG A 1 112 ? -16.501 7.020 -16.380 1.00 40.56 112 ARG A C 1
ATOM 855 O O . ARG A 1 112 ? -16.852 8.148 -16.052 1.00 40.56 112 ARG A O 1
ATOM 862 N N . ALA A 1 113 ? -16.070 6.698 -17.596 1.00 34.41 113 ALA A N 1
ATOM 863 C CA . ALA A 1 113 ? -16.435 7.377 -18.839 1.00 34.41 113 ALA A CA 1
ATOM 864 C C . ALA A 1 113 ? -16.183 6.426 -20.013 1.00 34.41 113 ALA A C 1
ATOM 866 O O . ALA A 1 113 ? -15.077 5.844 -20.052 1.00 34.41 113 ALA A O 1
#

Sequence (113 aa):
MADELIDWARIAELREEFGEDGFSEIVKLFMVEVESGIDALERDVEARAERLHFLKGSALNLGFSAMAVICCDEAPDDETVALVREVFASSRDAFFKGCDVAGTDSAPASFRA

InterPro domains:
  IPR036641 HPT domain superfamily [G3DSA:1.20.120.160] (1-75)
  IPR036641 HPT domain superfamily [SSF47226] (3-95)

Secondary structure (DSSP, 8-state):
-HHHH--HHHHHHHHHHHHHHHHHHHHHHHHHHHHHHHHHHTT-STTHHHHHHHHHHHHHHHT-HHHHHHHHHS-SSHHHHHHHHHHHHHHHHHHHHHS------SS-STT--

pLDDT: mean 83.87, std 16.88, range [34.41, 95.5]

Foldseek 3Di:
DLVQQFDVVLLVVLCVVLPLVRSVVVVVVLLVVLVVLLVVLVVDLPCQLVSLVVNLVSCVNRRRNVLNCLSPPDDSDPVSSVVSVVSSVVNVVSVVVPDPNPDDDDDDPPPDD